Protein AF-A0A383CYS0-F1 (afdb_monomer_lite)

Organism: NCBI:txid408172

Radius of gyration: 15.17 Å; chains: 1; bounding box: 37×36×39 Å

pLDDT: mean 70.05, std 16.85, range [39.09, 94.88]

Foldseek 3Di:
DVVVVVVVPPPQPVLLQLLLVLVVVVVPVVVNVVSLVVVVVVQPDPVCVVSNVVSCCCSPVNFPWDDDPPDTDGFSDFQVVVCVGQPAFPDKDWDDDDPKIKMWTWGDDPNWIKIFIDIPRTTHDIDTDD

Structure (mmCIF, N/CA/C/O backbone):
data_AF-A0A383CYS0-F1
#
_entry.id   AF-A0A383CYS0-F1
#
loop_
_atom_site.group_PDB
_atom_site.id
_atom_site.type_symbol
_atom_site.label_atom_id
_atom_site.label_alt_id
_atom_site.label_comp_id
_atom_site.label_asym_id
_atom_site.label_entity_id
_atom_site.label_seq_id
_atom_site.pdbx_PDB_ins_code
_atom_site.Cartn_x
_atom_site.Cartn_y
_atom_site.Cartn_z
_atom_site.occupancy
_atom_site.B_iso_or_equiv
_atom_site.auth_seq_id
_atom_site.auth_comp_id
_atom_site.auth_asym_id
_atom_site.auth_atom_id
_atom_site.pdbx_PDB_model_num
ATOM 1 N N . ASN A 1 1 ? -2.432 19.344 -6.108 1.00 43.75 1 ASN A N 1
ATOM 2 C CA . ASN A 1 1 ? -3.182 19.616 -4.856 1.00 43.75 1 ASN A CA 1
ATOM 3 C C . ASN A 1 1 ? -4.518 18.866 -4.733 1.00 43.75 1 ASN A C 1
ATOM 5 O O . ASN A 1 1 ? -4.958 18.690 -3.608 1.00 43.75 1 ASN A O 1
ATOM 9 N N . HIS A 1 2 ? -5.139 18.366 -5.816 1.00 39.09 2 HIS A N 1
ATOM 10 C CA . HIS A 1 2 ? -6.424 17.635 -5.749 1.00 39.09 2 HIS A CA 1
ATOM 11 C C . HIS A 1 2 ? -6.341 16.208 -5.169 1.00 39.09 2 HIS A C 1
ATOM 13 O O . HIS A 1 2 ? -7.210 15.823 -4.393 1.00 39.09 2 HIS A O 1
ATOM 19 N N . VAL A 1 3 ? -5.269 15.463 -5.459 1.00 39.66 3 VAL A N 1
ATOM 20 C CA . VAL A 1 3 ? -5.052 14.091 -4.949 1.00 39.66 3 VAL A CA 1
ATOM 21 C C . VAL A 1 3 ? -5.027 14.052 -3.411 1.00 39.66 3 VAL A C 1
ATOM 23 O O . VAL A 1 3 ? -5.614 13.183 -2.784 1.00 39.66 3 VAL A O 1
ATOM 26 N N . TYR A 1 4 ? -4.446 15.070 -2.773 1.00 46.22 4 TYR A N 1
ATOM 27 C CA . TYR A 1 4 ? -4.341 15.156 -1.311 1.00 46.22 4 TYR A CA 1
ATOM 28 C C . TYR A 1 4 ? -5.662 15.454 -0.593 1.00 46.22 4 TYR A C 1
ATOM 30 O O . TYR A 1 4 ? -5.837 15.031 0.548 1.00 46.22 4 TYR A O 1
ATOM 38 N N . ILE A 1 5 ? -6.583 16.171 -1.243 1.00 42.69 5 ILE A N 1
ATOM 39 C CA . ILE A 1 5 ? -7.927 16.421 -0.702 1.00 42.69 5 ILE A CA 1
ATOM 40 C C . ILE A 1 5 ? -8.758 15.135 -0.782 1.00 42.69 5 ILE A C 1
ATOM 42 O O . ILE A 1 5 ? -9.474 14.815 0.160 1.00 42.69 5 ILE A O 1
ATOM 46 N N . SER A 1 6 ? -8.586 14.348 -1.849 1.00 41.47 6 SER A N 1
ATOM 47 C CA . SER A 1 6 ? -9.152 12.998 -1.949 1.00 41.47 6 SER A CA 1
ATOM 48 C C . SER A 1 6 ? -8.618 12.072 -0.847 1.00 41.47 6 SER A C 1
ATOM 50 O O . SER A 1 6 ? -9.417 11.411 -0.194 1.00 41.47 6 SER A O 1
ATOM 52 N N . LEU A 1 7 ? -7.311 12.101 -0.554 1.00 43.88 7 LEU A N 1
ATOM 53 C CA . LEU A 1 7 ? -6.684 11.290 0.504 1.00 43.88 7 LEU A CA 1
ATOM 54 C C . LEU A 1 7 ? -7.135 11.663 1.929 1.00 43.88 7 LEU A C 1
ATOM 56 O O . LEU A 1 7 ? -7.230 10.785 2.782 1.00 43.88 7 LEU A O 1
ATOM 60 N N . GLN A 1 8 ? -7.412 12.945 2.206 1.00 44.06 8 GLN A N 1
ATOM 61 C CA . GLN A 1 8 ? -7.955 13.385 3.503 1.00 44.06 8 GLN A CA 1
ATOM 62 C C . GLN A 1 8 ? 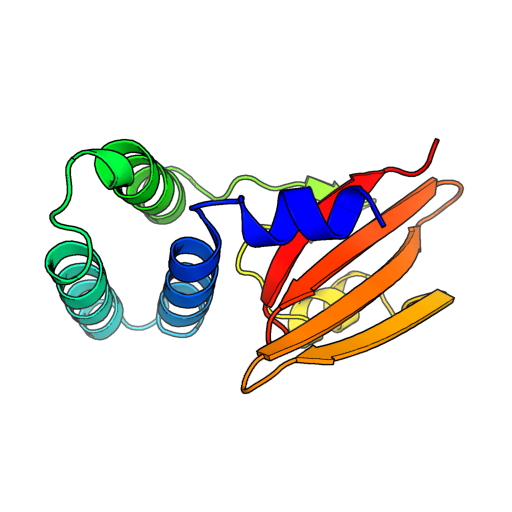-9.445 13.076 3.674 1.00 44.06 8 GLN A C 1
ATOM 64 O O . GLN A 1 8 ? -9.879 12.858 4.800 1.00 44.06 8 GLN A O 1
ATOM 69 N N . ASN A 1 9 ? -10.203 13.064 2.577 1.00 47.91 9 ASN A N 1
ATOM 70 C CA . ASN A 1 9 ? -11.628 12.728 2.565 1.00 47.91 9 ASN A CA 1
ATOM 71 C C . ASN A 1 9 ? -11.882 11.220 2.423 1.00 47.91 9 ASN A C 1
ATOM 73 O O . ASN A 1 9 ? -13.034 10.797 2.391 1.00 47.91 9 ASN A O 1
ATOM 77 N N . ASN A 1 10 ? -10.832 10.406 2.288 1.00 49.28 10 ASN A N 1
ATOM 78 C CA . ASN A 1 10 ? -10.980 8.967 2.176 1.00 49.28 10 ASN A CA 1
ATOM 79 C C . ASN A 1 10 ? -11.190 8.400 3.587 1.00 49.28 10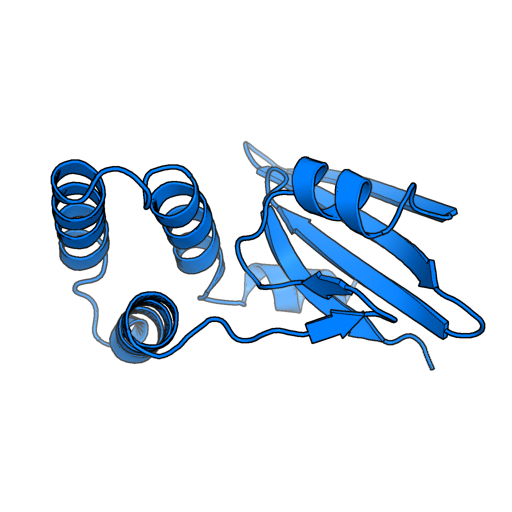 ASN A C 1
ATOM 81 O O . ASN A 1 10 ? -10.230 8.164 4.321 1.00 49.28 10 ASN A O 1
ATOM 85 N N . ASP A 1 11 ? -12.452 8.177 3.957 1.00 50.59 11 ASP A N 1
ATOM 86 C CA . ASP A 1 11 ? -12.920 7.655 5.256 1.00 50.59 11 ASP A CA 1
ATOM 87 C C . ASP A 1 11 ? -12.246 6.324 5.695 1.00 50.59 11 ASP A C 1
ATOM 89 O O . ASP A 1 11 ? -12.429 5.849 6.812 1.00 50.59 11 ASP A O 1
ATOM 93 N N . ASN A 1 12 ? -11.411 5.728 4.839 1.00 55.84 12 ASN A N 1
ATOM 94 C CA . ASN A 1 12 ? -10.808 4.403 4.964 1.00 55.84 12 ASN A CA 1
ATOM 95 C C . ASN A 1 12 ? -9.404 4.376 5.605 1.00 55.84 12 ASN A C 1
ATOM 97 O O . ASN A 1 12 ? -8.858 3.300 5.834 1.00 55.84 12 ASN A O 1
ATOM 101 N N . VAL A 1 13 ? -8.791 5.523 5.917 1.00 59.31 13 VAL A N 1
ATOM 102 C CA . VAL A 1 13 ? -7.396 5.573 6.407 1.00 59.31 13 VAL A CA 1
ATOM 103 C C . VAL A 1 13 ? -7.182 4.791 7.714 1.00 59.31 13 VAL A C 1
ATOM 105 O O . VAL A 1 13 ? -6.208 4.051 7.834 1.00 59.31 13 VAL A O 1
ATOM 108 N N . ILE A 1 14 ? -8.098 4.919 8.679 1.00 61.91 14 ILE A N 1
ATOM 109 C CA . ILE A 1 14 ? -8.024 4.200 9.966 1.00 61.91 14 ILE A CA 1
ATOM 110 C C . ILE A 1 14 ? -8.180 2.687 9.753 1.00 61.91 14 ILE A C 1
ATOM 112 O O . ILE A 1 14 ? -7.545 1.890 10.441 1.00 61.91 14 ILE A O 1
ATOM 116 N N . ALA A 1 15 ? -8.989 2.283 8.770 1.00 58.44 15 ALA A N 1
ATOM 117 C CA . ALA A 1 15 ? -9.180 0.881 8.424 1.00 58.44 15 ALA A CA 1
ATOM 118 C C . ALA A 1 15 ? -7.872 0.235 7.952 1.00 58.44 15 ALA A C 1
ATOM 120 O O . ALA A 1 15 ? -7.539 -0.859 8.396 1.00 58.44 15 ALA A O 1
ATOM 121 N N . TYR A 1 16 ? -7.102 0.923 7.103 1.00 61.78 16 TYR A N 1
ATOM 122 C CA . TYR A 1 16 ? -5.824 0.410 6.602 1.00 61.78 16 TYR A CA 1
ATOM 123 C C . TYR A 1 16 ? -4.747 0.324 7.685 1.00 61.78 16 TYR A C 1
ATOM 125 O O . TYR A 1 16 ? -3.974 -0.632 7.700 1.00 61.78 16 TYR A O 1
ATOM 133 N N . GLU A 1 17 ? -4.726 1.265 8.630 1.00 64.12 17 GLU A N 1
ATOM 134 C CA . GLU A 1 17 ? -3.833 1.192 9.794 1.00 64.12 17 GLU A CA 1
ATOM 135 C C . GLU A 1 17 ? -4.172 -0.019 10.680 1.00 64.12 17 GLU A C 1
ATOM 137 O O . GLU A 1 17 ? -3.278 -0.771 11.072 1.00 64.12 17 GLU A O 1
ATOM 142 N N . LEU A 1 18 ? -5.462 -0.271 10.927 1.00 64.81 18 LEU A N 1
ATOM 143 C CA . LEU A 1 18 ? -5.921 -1.456 11.659 1.00 64.81 18 LEU A CA 1
ATOM 144 C C . LEU A 1 18 ? -5.626 -2.759 10.899 1.00 64.81 18 LEU A C 1
ATOM 146 O O . LEU A 1 18 ? -5.221 -3.742 11.513 1.00 64.81 18 LEU A O 1
ATOM 150 N N . LEU A 1 19 ? -5.773 -2.769 9.572 1.00 62.19 19 LEU A N 1
ATOM 151 C CA . LEU A 1 19 ? -5.447 -3.919 8.723 1.00 62.19 19 LEU A CA 1
ATOM 152 C C . LEU A 1 19 ? -3.959 -4.256 8.743 1.00 62.19 19 LEU A C 1
ATOM 154 O O . LEU A 1 19 ? -3.615 -5.430 8.865 1.00 62.19 19 LEU A O 1
ATOM 158 N N . SER A 1 20 ? -3.085 -3.248 8.665 1.00 65.00 20 SER A N 1
ATOM 159 C CA . SER A 1 20 ? -1.644 -3.462 8.814 1.00 65.00 20 SER A CA 1
ATOM 160 C C . SER A 1 20 ? -1.345 -4.147 10.137 1.00 65.00 20 SER A C 1
ATOM 162 O O . SER A 1 20 ? -0.655 -5.165 10.149 1.00 65.00 20 SER A O 1
ATOM 164 N N . LEU A 1 21 ? -1.906 -3.618 11.228 1.00 65.25 21 LEU A N 1
ATOM 165 C CA . LEU A 1 21 ? -1.707 -4.143 12.571 1.00 65.25 21 LEU A CA 1
ATOM 166 C C . LEU A 1 21 ? -2.174 -5.603 12.663 1.00 65.25 21 LEU A C 1
ATOM 168 O O . LEU A 1 21 ? -1.421 -6.469 13.086 1.00 65.25 21 LEU A O 1
ATOM 172 N N . VAL A 1 22 ? -3.384 -5.916 12.192 1.00 61.38 22 VAL A N 1
ATOM 173 C CA . VAL A 1 22 ? -3.887 -7.300 12.199 1.00 61.38 22 VAL A CA 1
ATOM 174 C C . VAL A 1 22 ? -3.030 -8.222 11.324 1.00 61.38 22 VAL A C 1
ATOM 176 O O . VAL A 1 22 ? -2.788 -9.356 11.722 1.00 61.38 22 VAL A O 1
ATOM 179 N N . SER A 1 23 ? -2.534 -7.755 10.173 1.00 60.44 23 SER A N 1
ATOM 180 C CA . SER A 1 23 ? -1.668 -8.550 9.287 1.00 60.44 23 SER A CA 1
ATOM 181 C C . SER A 1 23 ? -0.264 -8.801 9.845 1.00 60.44 23 SER A C 1
ATOM 183 O O . SER A 1 23 ? 0.400 -9.747 9.434 1.00 60.44 23 SER A O 1
ATOM 185 N N . GLU A 1 24 ? 0.209 -7.950 10.754 1.00 61.16 24 GLU A N 1
ATOM 186 C CA . GLU A 1 24 ? 1.487 -8.124 11.447 1.00 61.16 24 GLU A CA 1
ATOM 187 C C . GLU A 1 24 ? 1.388 -9.200 12.537 1.00 61.16 24 GLU A C 1
ATOM 189 O O . GLU A 1 24 ? 2.351 -9.917 12.782 1.00 61.16 24 GLU A O 1
ATOM 194 N N . PHE A 1 25 ? 0.197 -9.372 13.119 1.00 58.12 25 PHE A N 1
ATOM 195 C CA . PHE A 1 25 ? -0.083 -10.332 14.190 1.00 58.12 25 PHE A CA 1
ATOM 196 C C . PHE A 1 25 ? -1.010 -11.488 13.755 1.00 58.12 25 PHE A C 1
ATOM 198 O O . PHE A 1 25 ? -1.618 -12.155 14.597 1.00 58.12 25 PHE A O 1
ATOM 205 N N . SER A 1 26 ? -1.177 -11.724 12.448 1.00 53.12 26 SER A N 1
ATOM 206 C CA . SER A 1 26 ? -2.115 -12.734 11.925 1.00 53.12 26 SER A CA 1
ATOM 207 C C . SER A 1 26 ? -1.648 -14.177 12.116 1.00 53.12 26 SER A C 1
ATOM 209 O O . SER A 1 26 ? -2.468 -15.090 12.055 1.00 53.12 26 SER A O 1
ATOM 211 N N . ASP A 1 27 ? -0.356 -14.384 12.372 1.00 53.06 27 ASP A N 1
ATOM 212 C CA . ASP A 1 27 ? 0.216 -15.716 12.595 1.00 53.06 27 ASP A CA 1
ATOM 213 C C . ASP A 1 27 ? -0.080 -16.252 14.014 1.00 53.06 27 ASP A C 1
ATOM 215 O O . ASP A 1 27 ? 0.102 -17.438 14.289 1.00 53.06 27 ASP A O 1
ATOM 219 N N . GLU A 1 28 ? -0.633 -15.417 14.906 1.00 52.94 28 GLU A N 1
ATOM 220 C CA . GLU A 1 28 ? -1.065 -15.797 16.254 1.00 52.94 28 GLU A CA 1
ATOM 221 C C . GLU A 1 28 ? -2.593 -15.712 16.409 1.00 52.94 28 GLU A C 1
ATOM 223 O O . GLU A 1 28 ? -3.160 -14.661 16.715 1.00 52.94 28 GLU A O 1
ATOM 228 N N . SER A 1 29 ? -3.279 -16.853 16.257 1.00 56.00 29 SER A N 1
ATOM 229 C CA . SER A 1 29 ? -4.753 -16.933 16.161 1.00 56.00 29 SER A CA 1
ATOM 230 C C . SER A 1 29 ? -5.550 -16.266 17.300 1.00 56.00 29 SER A C 1
ATOM 232 O O . SER A 1 29 ? -6.701 -15.866 17.103 1.00 56.00 29 SER A O 1
ATOM 234 N N . ASN A 1 30 ? -4.956 -16.122 18.489 1.00 52.66 30 ASN A N 1
ATOM 235 C CA . ASN A 1 30 ? -5.588 -15.474 19.640 1.00 52.66 30 ASN A CA 1
ATOM 236 C C . ASN A 1 30 ? -5.414 -13.946 19.626 1.00 52.66 30 ASN A C 1
ATOM 238 O O . ASN A 1 30 ? -6.340 -13.224 20.002 1.00 52.66 30 ASN A O 1
ATOM 242 N N . ILE A 1 31 ? -4.274 -13.445 19.141 1.00 53.59 31 ILE A N 1
ATOM 243 C CA . ILE A 1 31 ? -4.001 -12.007 19.028 1.00 53.59 31 ILE A CA 1
ATOM 244 C C . ILE A 1 31 ? -4.846 -11.408 17.903 1.00 53.59 31 ILE A C 1
ATOM 246 O O . ILE A 1 31 ? -5.466 -10.360 18.089 1.00 53.59 31 ILE A O 1
ATOM 250 N N . SER A 1 32 ? -4.983 -12.112 16.777 1.00 54.19 32 SER A N 1
ATOM 251 C CA . SER A 1 32 ? -5.787 -11.638 15.644 1.00 54.19 32 SER A CA 1
ATOM 252 C C . SER A 1 32 ? -7.265 -11.441 16.023 1.00 54.19 32 SER A C 1
ATOM 254 O O . SER A 1 32 ? -7.879 -10.457 15.614 1.00 54.19 32 SER A O 1
ATOM 256 N N . LYS A 1 33 ? -7.834 -12.313 16.872 1.00 58.34 33 LYS A N 1
ATOM 257 C CA . LYS A 1 33 ? -9.214 -12.179 17.386 1.00 58.34 33 LYS A CA 1
ATOM 258 C C . LYS A 1 33 ? -9.387 -10.999 18.346 1.00 58.34 33 LYS A C 1
ATOM 260 O O . LYS A 1 33 ? -10.402 -10.306 18.283 1.00 58.34 33 LYS A O 1
ATOM 265 N N . ALA A 1 34 ? -8.415 -10.762 19.226 1.00 56.47 34 ALA A N 1
ATOM 266 C CA . ALA A 1 34 ? -8.451 -9.634 20.156 1.00 56.47 34 ALA A CA 1
ATOM 267 C C . ALA A 1 34 ? -8.337 -8.295 19.411 1.00 56.47 34 ALA A C 1
ATOM 269 O O . ALA A 1 34 ? -9.123 -7.379 19.653 1.00 56.47 34 ALA A O 1
ATOM 270 N N . LEU A 1 35 ? -7.420 -8.208 18.446 1.00 56.47 35 LEU A N 1
ATOM 271 C CA . LEU A 1 35 ? -7.257 -7.033 17.591 1.00 56.47 35 LEU A CA 1
ATOM 272 C C . LEU A 1 35 ? -8.486 -6.791 16.710 1.00 56.47 35 LEU A C 1
ATOM 274 O O . LEU A 1 35 ? -8.920 -5.647 16.578 1.00 56.47 35 LEU A O 1
ATOM 278 N N . TYR A 1 36 ? -9.104 -7.856 16.192 1.00 61.56 36 TYR A N 1
ATOM 279 C CA . TYR A 1 36 ? -10.383 -7.770 15.492 1.00 61.56 36 TYR A CA 1
ATOM 280 C C . TYR A 1 36 ? -11.489 -7.196 16.385 1.00 61.56 36 TYR A C 1
ATOM 282 O O . TYR A 1 36 ? -12.180 -6.273 15.975 1.00 61.56 36 TYR A O 1
ATOM 290 N N . SER A 1 37 ? -11.624 -7.674 17.626 1.00 60.12 37 SER A N 1
ATOM 291 C CA . SER A 1 37 ? -12.611 -7.150 18.583 1.00 60.12 37 SER A CA 1
ATOM 292 C C . SER A 1 37 ? -12.375 -5.673 18.931 1.00 60.12 37 SER A C 1
ATOM 294 O O . SER A 1 37 ? -13.325 -4.909 19.105 1.00 60.12 37 SER A O 1
ATOM 296 N N . ILE A 1 38 ? -11.115 -5.234 19.004 1.00 60.19 38 ILE A N 1
ATOM 297 C CA . ILE A 1 38 ? -10.763 -3.825 19.242 1.00 60.19 38 ILE A CA 1
ATOM 298 C C . ILE A 1 38 ? -11.124 -2.963 18.031 1.00 60.19 38 ILE A C 1
ATOM 300 O O . ILE A 1 38 ? -11.705 -1.890 18.206 1.00 60.19 38 ILE A O 1
ATOM 304 N N . ALA A 1 39 ? -10.805 -3.428 16.819 1.00 58.59 39 ALA A N 1
ATOM 305 C CA . ALA A 1 39 ? -11.210 -2.767 15.586 1.00 58.59 39 ALA A CA 1
ATOM 306 C C . ALA A 1 39 ? -12.740 -2.670 15.518 1.00 58.59 39 ALA A C 1
ATOM 308 O O . ALA A 1 39 ? -13.277 -1.576 15.402 1.00 58.59 39 ALA A O 1
ATOM 309 N N . ASP A 1 40 ? -13.448 -3.780 15.711 1.00 61.12 40 ASP A N 1
ATOM 310 C CA . ASP A 1 40 ? -14.908 -3.841 15.664 1.00 61.12 40 ASP A CA 1
ATOM 311 C C . ASP A 1 40 ? -15.573 -2.906 16.691 1.00 61.12 40 ASP A C 1
ATOM 313 O O . ASP A 1 40 ? -16.484 -2.145 16.360 1.00 61.12 40 ASP A O 1
ATOM 317 N N . ASN A 1 41 ? -15.051 -2.855 17.923 1.00 62.41 41 ASN A N 1
ATOM 318 C CA . ASN A 1 41 ? -15.565 -1.958 18.960 1.00 62.41 41 ASN A CA 1
ATOM 319 C C . ASN A 1 41 ? -15.311 -0.472 18.684 1.00 62.41 41 ASN A C 1
ATOM 321 O O . ASN A 1 41 ? -16.133 0.356 19.077 1.00 62.41 41 ASN A O 1
ATOM 325 N N . ARG A 1 42 ? -14.201 -0.119 18.025 1.00 54.22 42 ARG A N 1
ATOM 326 C CA . ARG A 1 42 ? -13.897 1.271 17.641 1.00 54.22 42 ARG A CA 1
ATOM 327 C C . ARG A 1 42 ? -14.691 1.745 16.417 1.00 54.22 42 ARG A C 1
ATOM 329 O O . ARG A 1 42 ? -14.700 2.940 16.145 1.00 54.22 42 ARG A O 1
ATOM 336 N N . LEU A 1 43 ? -15.358 0.837 15.703 1.00 59.16 43 LEU A N 1
ATOM 337 C CA . LEU A 1 43 ? -15.981 1.067 14.395 1.00 59.16 43 LEU A CA 1
ATOM 338 C C . LEU A 1 43 ? -17.520 0.918 14.438 1.00 59.16 43 LEU A C 1
ATOM 340 O O . LEU A 1 43 ? -18.123 0.386 13.510 1.00 59.16 43 LEU A O 1
ATOM 344 N N . LYS A 1 44 ? -18.179 1.349 15.524 1.00 60.19 44 LYS A N 1
ATOM 345 C CA . LYS A 1 44 ? -19.631 1.161 15.759 1.00 60.19 44 LYS A CA 1
ATOM 346 C C . LYS A 1 44 ? -20.572 2.156 15.048 1.00 60.19 44 LYS A C 1
ATOM 348 O O . LYS A 1 44 ? -21.781 2.015 15.194 1.00 60.19 44 LYS A O 1
ATOM 353 N N . ASP A 1 45 ? -20.055 3.110 14.273 1.00 53.66 45 ASP A N 1
ATOM 354 C CA . ASP A 1 45 ? -20.864 4.106 13.547 1.00 53.66 45 ASP A CA 1
ATOM 355 C C . ASP A 1 45 ? -21.365 3.619 12.173 1.00 53.66 45 ASP A C 1
ATOM 357 O O . ASP A 1 45 ? -20.676 2.897 11.453 1.00 53.66 45 ASP A O 1
ATOM 361 N N . GLU A 1 46 ? -22.550 4.081 11.767 1.00 47.31 46 GLU A N 1
ATOM 362 C CA . GLU A 1 46 ? -23.296 3.611 10.582 1.00 47.31 46 GLU A CA 1
ATOM 363 C C . GLU A 1 46 ? -22.587 3.908 9.239 1.00 47.31 46 GLU A C 1
ATOM 365 O O . GLU A 1 46 ? -22.687 3.133 8.290 1.00 47.31 46 GLU A O 1
ATOM 370 N N . LYS A 1 47 ? -21.761 4.966 9.162 1.00 49.78 47 LYS A N 1
ATOM 371 C CA . LYS A 1 47 ? -20.900 5.259 7.991 1.00 49.78 47 LYS A CA 1
ATOM 372 C C . LYS A 1 47 ? -19.755 4.254 7.792 1.00 49.78 47 LYS A C 1
ATOM 374 O O . LYS A 1 47 ? -19.147 4.218 6.725 1.00 49.78 47 LYS A O 1
ATOM 379 N N . ILE A 1 48 ? -19.451 3.451 8.810 1.00 53.62 48 ILE A N 1
ATOM 380 C CA . ILE A 1 48 ? -18.264 2.590 8.892 1.00 53.62 48 ILE A CA 1
ATOM 381 C C . ILE A 1 48 ? -18.630 1.106 8.659 1.00 53.62 48 ILE A C 1
ATOM 383 O O . ILE A 1 48 ? -17.759 0.243 8.597 1.00 53.62 48 ILE A O 1
ATOM 387 N N . GLU A 1 49 ? -19.903 0.792 8.400 1.00 51.88 49 GLU A N 1
ATOM 388 C CA . GLU A 1 49 ? -20.376 -0.545 7.992 1.00 51.88 49 GLU A CA 1
ATOM 389 C C . GLU A 1 49 ? -19.602 -1.076 6.766 1.00 51.88 49 GLU A C 1
ATOM 391 O O . GLU A 1 49 ? -19.052 -2.178 6.789 1.00 51.88 49 GLU A O 1
ATOM 396 N N . ASN A 1 50 ? -19.385 -0.220 5.760 1.00 53.06 50 ASN A N 1
ATOM 397 C CA . ASN A 1 50 ? -18.551 -0.532 4.592 1.00 53.06 50 ASN A CA 1
ATOM 398 C C . ASN A 1 50 ? -17.083 -0.833 4.950 1.00 53.06 50 ASN A C 1
ATOM 400 O O . ASN A 1 50 ? -16.437 -1.657 4.303 1.00 53.06 50 ASN A O 1
ATOM 404 N N . ILE A 1 51 ? -16.547 -0.186 5.987 1.00 52.44 51 ILE A N 1
ATOM 405 C CA . ILE A 1 51 ? -15.180 -0.404 6.478 1.00 52.44 51 ILE A CA 1
ATOM 406 C C . ILE A 1 51 ? -15.087 -1.744 7.210 1.00 52.44 51 ILE A C 1
ATOM 408 O O . ILE A 1 51 ? -14.157 -2.510 6.958 1.00 52.44 51 ILE A O 1
ATOM 412 N N . ARG A 1 52 ? -16.064 -2.064 8.067 1.00 54.75 52 ARG A N 1
ATOM 413 C CA . ARG A 1 52 ? -16.160 -3.372 8.731 1.00 54.75 52 ARG A CA 1
ATOM 414 C C . ARG A 1 52 ? -16.275 -4.489 7.696 1.00 54.75 52 ARG A C 1
ATOM 416 O O . ARG A 1 52 ? -15.534 -5.462 7.779 1.00 54.75 52 ARG A O 1
ATOM 423 N N . SER A 1 53 ? -17.131 -4.309 6.693 1.00 57.25 53 SER A N 1
ATOM 424 C CA . SER A 1 53 ? -17.329 -5.264 5.601 1.00 57.25 53 SER A CA 1
ATOM 425 C C . SER A 1 53 ? -16.056 -5.457 4.761 1.00 57.25 53 SER A C 1
ATOM 427 O O . SER A 1 53 ? -15.688 -6.584 4.433 1.00 57.25 53 SER A O 1
ATOM 429 N N . ARG A 1 54 ? -15.285 -4.387 4.504 1.00 52.88 54 ARG A N 1
ATOM 430 C CA . ARG A 1 54 ? -13.953 -4.475 3.873 1.00 52.88 54 ARG A CA 1
ATOM 431 C C . ARG A 1 54 ? -12.932 -5.215 4.732 1.00 52.88 54 ARG A C 1
ATOM 433 O O . ARG A 1 54 ? -12.231 -6.081 4.217 1.00 52.88 54 ARG A O 1
ATOM 440 N N . ILE A 1 55 ? -12.862 -4.924 6.031 1.00 57.66 55 ILE A N 1
ATOM 441 C CA . ILE A 1 55 ? -11.976 -5.637 6.962 1.00 57.66 55 ILE A CA 1
ATOM 442 C C . ILE A 1 55 ? -12.348 -7.124 7.012 1.00 57.66 55 ILE A C 1
ATOM 444 O O . ILE A 1 55 ? -11.472 -7.977 6.907 1.00 57.66 55 ILE A O 1
ATOM 448 N N . GLN A 1 56 ? -13.640 -7.445 7.100 1.00 57.59 56 GLN A N 1
ATOM 449 C CA . GLN A 1 56 ? -14.137 -8.819 7.061 1.00 57.59 56 GLN A CA 1
ATOM 450 C C . GLN A 1 56 ? -13.791 -9.512 5.742 1.00 57.59 56 GLN A C 1
ATOM 452 O O . GLN A 1 56 ? -13.265 -10.620 5.767 1.00 57.59 56 GLN A O 1
ATOM 457 N N . ASN A 1 57 ? -13.991 -8.859 4.598 1.00 52.62 57 ASN A N 1
ATOM 458 C CA . ASN A 1 57 ? -13.587 -9.410 3.305 1.00 52.62 57 ASN A CA 1
ATOM 459 C C . ASN A 1 57 ? -12.077 -9.662 3.226 1.00 52.62 57 ASN A C 1
ATOM 461 O O . ASN A 1 57 ? -11.653 -10.687 2.706 1.00 52.62 57 ASN A O 1
ATOM 465 N N . ILE A 1 58 ? -11.245 -8.790 3.786 1.00 51.38 58 ILE A N 1
ATOM 466 C CA . ILE A 1 58 ? -9.792 -8.985 3.754 1.00 51.38 58 ILE A CA 1
ATOM 467 C C . ILE A 1 58 ? -9.359 -10.131 4.683 1.00 51.38 58 ILE A C 1
ATOM 469 O O . ILE A 1 58 ? -8.490 -10.918 4.304 1.00 51.38 58 ILE A O 1
ATOM 473 N N . LEU A 1 59 ? -9.975 -10.251 5.865 1.00 53.62 59 LEU A N 1
ATOM 474 C CA . LEU A 1 59 ? -9.667 -11.296 6.848 1.00 53.62 59 LEU A CA 1
ATOM 475 C C . LEU A 1 59 ? -10.192 -12.677 6.451 1.00 53.62 59 LEU A C 1
ATOM 477 O O . LEU A 1 59 ? -9.524 -13.673 6.717 1.00 53.62 59 LEU A O 1
ATOM 481 N N . TYR A 1 60 ? -11.365 -12.742 5.819 1.00 52.34 60 TYR A N 1
ATOM 482 C CA . TYR A 1 60 ? -12.042 -14.002 5.505 1.00 52.34 60 TYR A CA 1
ATOM 483 C C . TYR A 1 60 ? -11.975 -14.391 4.017 1.00 52.34 60 TYR A C 1
ATOM 485 O O . TYR A 1 60 ? -11.958 -15.584 3.726 1.00 52.34 60 TYR A O 1
ATOM 493 N N . ASN A 1 61 ? -11.869 -13.437 3.080 1.00 47.88 61 ASN A N 1
ATOM 494 C CA . ASN A 1 61 ? -11.975 -13.683 1.628 1.00 47.88 61 ASN A CA 1
ATOM 495 C C . ASN A 1 61 ? -10.710 -13.372 0.796 1.00 47.88 61 ASN A C 1
ATOM 497 O O . ASN A 1 61 ? -10.769 -13.467 -0.424 1.00 47.88 61 ASN A O 1
ATOM 501 N N . ARG A 1 62 ? -9.547 -13.133 1.426 1.00 50.69 62 ARG A N 1
ATOM 502 C CA . ARG A 1 62 ? -8.262 -12.739 0.795 1.00 50.69 62 ARG A CA 1
ATOM 503 C C . ARG A 1 62 ? -8.300 -11.328 0.171 1.00 50.69 62 ARG A C 1
ATOM 505 O O . ARG A 1 62 ? -9.005 -11.073 -0.792 1.00 50.69 62 ARG A O 1
ATOM 512 N N . LYS A 1 63 ? -7.487 -10.445 0.769 1.00 53.16 63 LYS A N 1
ATOM 513 C CA . LYS A 1 63 ? -6.917 -9.162 0.295 1.00 53.16 63 LYS A CA 1
ATOM 514 C C . LYS A 1 63 ? -7.310 -8.714 -1.130 1.00 53.16 63 LYS A C 1
ATOM 516 O O . LYS A 1 63 ? -7.052 -9.428 -2.093 1.00 53.16 63 LYS A O 1
ATOM 521 N N . GLU A 1 64 ? -7.811 -7.478 -1.268 1.00 56.12 64 GLU A N 1
ATOM 522 C CA . GLU A 1 64 ? -7.756 -6.737 -2.543 1.00 56.12 64 GLU A CA 1
ATOM 523 C C . GLU A 1 64 ? -6.277 -6.605 -2.948 1.00 56.12 64 GLU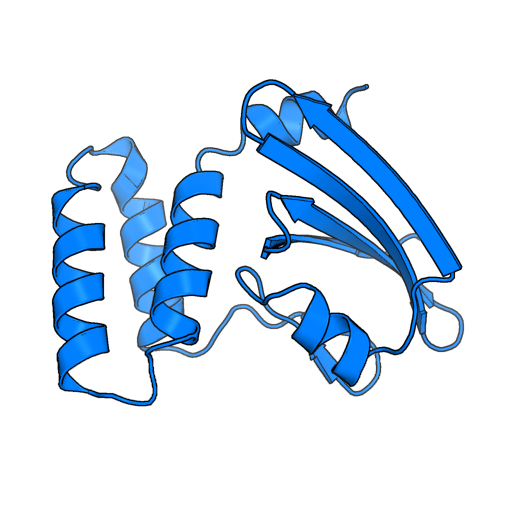 A C 1
ATOM 525 O O . GLU A 1 64 ? -5.545 -5.750 -2.444 1.00 56.12 64 GLU A O 1
ATOM 530 N N . ASN A 1 65 ? -5.826 -7.536 -3.787 1.00 63.25 65 ASN A N 1
ATOM 531 C CA . ASN A 1 65 ? -4.466 -7.609 -4.290 1.00 63.25 65 ASN A CA 1
ATOM 532 C C . ASN A 1 65 ? -4.379 -6.825 -5.599 1.00 63.25 65 ASN A C 1
ATOM 534 O O . ASN A 1 65 ? -5.147 -7.055 -6.533 1.00 63.25 65 ASN A O 1
ATOM 538 N N . PHE A 1 66 ? -3.402 -5.937 -5.678 1.00 68.31 66 PHE A N 1
ATOM 539 C CA . PHE A 1 66 ? -2.913 -5.363 -6.916 1.00 68.31 66 PHE A CA 1
ATOM 540 C C . PHE A 1 66 ? -1.741 -6.214 -7.380 1.00 68.31 66 PHE A C 1
ATOM 542 O O . PHE A 1 66 ? -0.705 -6.270 -6.713 1.00 68.31 66 PHE A O 1
ATOM 549 N N . SER A 1 67 ? -1.892 -6.863 -8.528 1.00 72.06 67 SER A N 1
ATOM 550 C CA . SER A 1 67 ? -0.759 -7.507 -9.181 1.00 72.06 67 SER A CA 1
ATOM 551 C C . SER A 1 67 ? 0.115 -6.422 -9.802 1.00 72.06 67 SER A C 1
ATOM 553 O O . SER A 1 67 ? -0.278 -5.753 -10.759 1.00 72.06 67 SER A O 1
ATOM 555 N N . ILE A 1 68 ? 1.292 -6.221 -9.214 1.00 69.94 68 ILE A N 1
ATOM 556 C CA . ILE A 1 68 ? 2.301 -5.274 -9.677 1.00 69.94 68 ILE A CA 1
ATOM 557 C C . ILE A 1 68 ? 3.470 -6.104 -10.215 1.00 69.94 68 ILE A C 1
ATOM 559 O O . ILE A 1 68 ? 4.320 -6.597 -9.471 1.00 69.94 68 ILE A O 1
ATOM 563 N N . GLY A 1 69 ? 3.483 -6.309 -11.533 1.00 72.44 69 GLY A N 1
ATOM 564 C CA . GLY A 1 69 ? 4.404 -7.244 -12.180 1.00 72.44 69 GLY A CA 1
ATOM 565 C C . GLY A 1 69 ? 4.154 -8.691 -11.743 1.00 72.44 69 GLY A C 1
ATOM 566 O O . GLY A 1 69 ? 3.083 -9.232 -11.997 1.00 72.44 69 GLY A O 1
ATOM 567 N N . LEU A 1 70 ? 5.156 -9.314 -11.111 1.00 70.19 70 LEU A N 1
ATOM 568 C CA . LEU A 1 70 ? 5.094 -10.694 -10.595 1.00 70.19 70 LEU A CA 1
ATOM 569 C C . LEU A 1 70 ? 4.737 -10.777 -9.100 1.00 70.19 70 LEU A C 1
ATOM 571 O O . LEU A 1 70 ? 4.604 -11.879 -8.571 1.00 70.19 70 LEU A O 1
ATOM 575 N N . SER A 1 71 ? 4.611 -9.635 -8.424 1.00 77.00 71 SER A N 1
ATOM 576 C CA . SER A 1 71 ? 4.376 -9.556 -6.983 1.00 77.00 71 SER A CA 1
ATOM 577 C C . SER A 1 71 ? 2.969 -9.035 -6.706 1.00 77.00 71 SER A C 1
ATOM 579 O O . SER A 1 71 ? 2.531 -8.050 -7.303 1.00 77.00 71 SER A O 1
ATOM 581 N N . ASP A 1 72 ? 2.274 -9.667 -5.763 1.00 80.25 72 ASP A N 1
ATOM 582 C CA . ASP A 1 72 ? 0.990 -9.171 -5.274 1.00 80.25 72 ASP A CA 1
ATOM 583 C C . ASP A 1 72 ? 1.209 -8.200 -4.115 1.00 80.25 72 ASP A C 1
ATOM 585 O O . ASP A 1 72 ? 1.887 -8.504 -3.128 1.00 80.25 72 ASP A O 1
ATOM 589 N N . VAL A 1 73 ? 0.599 -7.025 -4.234 1.00 82.62 73 VAL A N 1
ATOM 590 C CA . VAL A 1 73 ? 0.668 -5.949 -3.247 1.00 82.62 73 VAL A CA 1
ATOM 591 C C . VAL A 1 73 ? -0.741 -5.621 -2.786 1.00 82.62 73 VAL A C 1
ATOM 593 O O . VAL A 1 73 ? -1.653 -5.577 -3.600 1.00 82.62 73 VAL A O 1
ATOM 596 N N . TYR A 1 74 ? -0.960 -5.391 -1.497 1.00 80.00 74 TYR A N 1
ATOM 597 C CA . TYR A 1 74 ? -2.311 -5.191 -0.961 1.00 80.00 74 TYR A CA 1
ATOM 598 C C . TYR A 1 74 ? -2.398 -3.979 -0.036 1.00 80.00 74 TYR A C 1
ATOM 600 O O . TYR A 1 74 ? -1.434 -3.617 0.639 1.00 80.00 74 TYR A O 1
ATOM 608 N N . LEU A 1 75 ? -3.574 -3.351 0.034 1.00 79.62 75 LEU A N 1
ATOM 609 C CA . LEU A 1 75 ? -3.792 -2.222 0.945 1.00 79.62 75 LEU A CA 1
ATOM 610 C C . LEU A 1 75 ? -3.608 -2.654 2.402 1.00 79.62 75 LEU A C 1
ATOM 612 O O . LEU A 1 75 ? -4.034 -3.733 2.811 1.00 79.62 75 LEU A O 1
ATOM 616 N N . GLY A 1 76 ? -2.971 -1.802 3.199 1.00 74.06 76 GLY A N 1
ATOM 617 C CA . GLY A 1 76 ? -2.532 -2.137 4.551 1.00 74.06 76 GLY A CA 1
ATOM 618 C C . GLY A 1 76 ? -1.153 -2.802 4.608 1.00 74.06 76 GLY A C 1
ATOM 619 O O . GLY A 1 76 ? -0.624 -2.990 5.699 1.00 74.06 76 GLY A O 1
ATOM 620 N N . GLN A 1 77 ? -0.532 -3.154 3.476 1.00 81.81 77 GLN A N 1
ATOM 621 C CA . GLN A 1 77 ? 0.815 -3.720 3.484 1.00 81.81 77 GLN A CA 1
ATOM 622 C C . GLN A 1 77 ? 1.862 -2.670 3.881 1.00 81.81 77 GLN A C 1
ATOM 624 O O . GLN A 1 77 ? 1.811 -1.507 3.475 1.00 81.81 77 GLN A O 1
ATOM 629 N N . ASN A 1 78 ? 2.837 -3.099 4.683 1.00 88.94 78 ASN A N 1
ATOM 630 C CA . ASN A 1 78 ? 3.935 -2.251 5.129 1.00 88.94 78 ASN A CA 1
ATOM 631 C C . ASN A 1 78 ? 4.924 -1.967 3.985 1.00 88.94 78 ASN A C 1
ATOM 633 O O . ASN A 1 78 ? 5.311 -2.874 3.248 1.00 88.94 78 ASN A O 1
ATOM 637 N N . TYR A 1 79 ? 5.392 -0.723 3.903 1.00 89.31 79 TYR A N 1
ATOM 638 C CA . TYR A 1 79 ? 6.380 -0.236 2.942 1.00 89.31 79 TYR A CA 1
ATOM 639 C C . TYR A 1 79 ? 7.617 -1.132 2.824 1.00 89.31 79 TYR A C 1
ATOM 641 O O . TYR A 1 79 ? 8.054 -1.406 1.713 1.00 89.31 79 TYR A O 1
ATOM 649 N N . ILE A 1 80 ? 8.174 -1.609 3.943 1.00 89.50 80 ILE A N 1
ATOM 650 C CA . ILE A 1 80 ? 9.390 -2.437 3.936 1.00 89.50 80 ILE A CA 1
ATOM 651 C C . ILE A 1 80 ? 9.133 -3.733 3.165 1.00 89.50 80 ILE A C 1
ATOM 653 O O . ILE A 1 80 ? 9.877 -4.039 2.240 1.00 89.50 80 ILE A O 1
ATOM 657 N N . LYS A 1 81 ? 8.018 -4.418 3.453 1.00 88.12 81 LYS A N 1
ATOM 658 C CA . LYS A 1 81 ? 7.620 -5.647 2.746 1.00 88.12 81 LYS A CA 1
ATOM 659 C C . LYS A 1 81 ? 7.399 -5.406 1.251 1.00 88.12 81 LYS A C 1
ATOM 661 O O . LYS A 1 81 ? 7.686 -6.275 0.433 1.00 88.12 81 LYS A O 1
ATOM 666 N N . ILE A 1 82 ? 6.882 -4.234 0.883 1.00 90.75 82 ILE A N 1
ATOM 667 C CA . ILE A 1 82 ? 6.701 -3.860 -0.525 1.00 90.75 82 ILE A CA 1
ATOM 668 C C . ILE A 1 82 ? 8.050 -3.649 -1.202 1.00 90.75 82 ILE A C 1
ATOM 670 O O . ILE A 1 82 ? 8.264 -4.179 -2.283 1.00 90.75 82 ILE A O 1
ATOM 674 N N . VAL A 1 83 ? 8.974 -2.932 -0.565 1.00 90.94 83 VAL A N 1
ATOM 675 C CA . VAL A 1 83 ? 10.327 -2.721 -1.097 1.00 90.94 83 VAL A CA 1
ATOM 676 C C . VAL A 1 83 ? 11.095 -4.037 -1.228 1.00 90.94 83 VAL A C 1
ATOM 678 O O . VAL A 1 83 ? 11.797 -4.238 -2.214 1.00 90.94 83 VAL A O 1
ATOM 681 N N . GLU A 1 84 ? 10.935 -4.960 -0.282 1.00 89.69 84 GLU A N 1
ATOM 682 C CA . GLU A 1 84 ? 11.490 -6.316 -0.383 1.00 89.69 84 GLU A CA 1
ATOM 683 C C . GLU A 1 84 ? 10.924 -7.085 -1.589 1.00 89.69 84 GLU A C 1
ATOM 685 O O . GLU A 1 84 ? 11.644 -7.860 -2.212 1.00 89.69 84 GLU A O 1
ATOM 690 N N . SER A 1 85 ? 9.656 -6.844 -1.943 1.00 88.25 85 SER A N 1
ATOM 691 C CA . SER A 1 85 ? 8.949 -7.562 -3.015 1.00 88.25 85 SER A CA 1
ATOM 692 C C . SER A 1 85 ? 9.087 -6.921 -4.402 1.00 88.25 85 SER A C 1
ATOM 694 O O . SER A 1 85 ? 9.017 -7.624 -5.409 1.00 88.25 85 SER A O 1
ATOM 696 N N . LEU A 1 86 ? 9.222 -5.594 -4.474 1.00 90.06 86 LEU A N 1
ATOM 697 C CA . LEU A 1 86 ? 9.242 -4.807 -5.716 1.00 90.06 86 LEU A CA 1
ATOM 698 C C . LEU A 1 86 ? 10.616 -4.200 -6.036 1.00 90.06 86 LEU A C 1
ATOM 700 O O . LEU A 1 86 ? 10.814 -3.680 -7.132 1.00 90.06 86 LEU A O 1
ATOM 704 N N . GLY A 1 87 ? 11.563 -4.230 -5.096 1.00 90.19 87 GLY A N 1
ATOM 705 C CA . GLY A 1 87 ? 12.814 -3.482 -5.191 1.00 90.19 87 GLY A CA 1
ATOM 706 C C . GLY A 1 87 ? 12.666 -2.040 -4.701 1.00 90.19 87 GLY A C 1
ATOM 707 O O . GLY A 1 87 ? 11.747 -1.699 -3.963 1.00 90.19 87 GLY A O 1
ATOM 708 N N . HIS A 1 88 ? 13.620 -1.173 -5.041 1.00 92.69 88 HIS A N 1
ATOM 709 C CA . HIS A 1 88 ? 13.615 0.218 -4.575 1.00 92.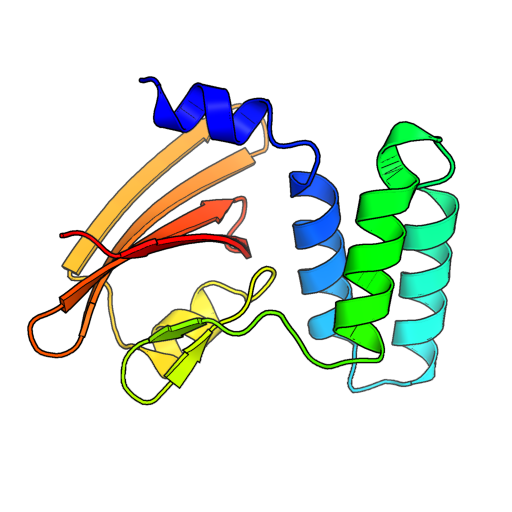69 88 HIS A CA 1
ATOM 710 C C . HIS A 1 88 ? 12.830 1.128 -5.534 1.00 92.69 88 HIS A C 1
ATOM 712 O O . HIS A 1 88 ? 12.921 0.946 -6.749 1.00 92.69 88 HIS A O 1
ATOM 718 N N . PRO A 1 89 ? 12.076 2.118 -5.018 1.00 94.38 89 PRO A N 1
ATOM 719 C CA . PRO A 1 89 ? 11.344 3.049 -5.867 1.00 94.38 89 PRO A CA 1
ATOM 720 C C . PRO A 1 89 ? 12.303 3.952 -6.652 1.00 94.38 89 PRO A C 1
ATOM 722 O O . PRO A 1 89 ? 13.367 4.327 -6.155 1.00 94.38 89 PRO A O 1
ATOM 725 N N . ILE A 1 90 ? 11.895 4.339 -7.860 1.00 94.88 90 ILE A N 1
ATOM 726 C CA . ILE A 1 90 ? 12.645 5.268 -8.719 1.00 94.88 90 ILE A CA 1
ATOM 727 C C . ILE A 1 90 ? 12.455 6.728 -8.298 1.00 94.88 90 ILE A C 1
ATOM 729 O O . ILE A 1 90 ? 13.325 7.561 -8.535 1.00 94.88 90 ILE A O 1
ATOM 733 N N . GLU A 1 91 ? 11.337 7.039 -7.641 1.00 93.25 91 GLU A N 1
ATOM 734 C CA . GLU A 1 91 ? 11.040 8.366 -7.114 1.00 93.25 91 GLU A CA 1
ATOM 735 C C . GLU A 1 91 ? 10.320 8.252 -5.773 1.00 93.25 91 GLU A C 1
ATOM 737 O O . GLU A 1 91 ? 9.532 7.332 -5.537 1.00 93.25 91 GLU A O 1
ATOM 742 N N . LYS A 1 92 ? 10.581 9.214 -4.889 1.00 92.81 92 LYS A N 1
ATOM 743 C CA . LYS A 1 92 ? 9.953 9.300 -3.579 1.00 92.81 92 LYS A CA 1
ATOM 744 C C . LYS A 1 92 ? 9.722 10.749 -3.172 1.00 92.81 92 LYS A C 1
ATOM 746 O O . LYS A 1 92 ? 10.657 11.540 -3.090 1.00 92.81 92 LYS A O 1
ATOM 751 N N . VAL A 1 93 ? 8.478 11.060 -2.819 1.00 91.44 93 VAL A N 1
ATOM 752 C CA . VAL A 1 93 ? 8.055 12.364 -2.304 1.00 91.44 93 VAL A CA 1
ATOM 753 C C . VAL A 1 93 ? 7.421 12.175 -0.934 1.00 91.44 93 VAL A C 1
ATOM 755 O O . VAL A 1 93 ? 6.513 11.367 -0.759 1.00 91.44 93 VAL A O 1
ATOM 758 N N . THR A 1 94 ? 7.880 12.933 0.060 1.00 90.25 94 THR A N 1
ATOM 759 C CA . THR A 1 94 ? 7.446 12.768 1.455 1.00 90.25 94 THR A CA 1
ATOM 760 C C . THR A 1 94 ? 6.887 14.062 2.020 1.00 90.25 94 THR A C 1
ATOM 762 O O . THR A 1 94 ? 7.410 15.140 1.739 1.00 90.25 94 THR A O 1
ATOM 765 N N . LYS A 1 95 ? 5.863 13.967 2.869 1.00 85.50 95 LYS A N 1
ATOM 766 C CA . LYS A 1 95 ? 5.266 15.115 3.554 1.00 85.50 95 LYS A CA 1
ATOM 767 C C . LYS A 1 95 ? 4.838 14.741 4.965 1.00 85.50 95 LYS A C 1
ATOM 769 O O . LYS A 1 95 ? 4.121 13.767 5.164 1.00 85.50 95 LYS A O 1
ATOM 774 N N . ARG A 1 96 ? 5.206 15.565 5.946 1.00 84.69 96 ARG A N 1
ATOM 775 C CA . ARG A 1 96 ? 4.736 15.430 7.330 1.00 84.69 96 ARG A CA 1
ATOM 776 C C . ARG A 1 96 ? 3.623 16.436 7.606 1.00 84.69 96 ARG A C 1
ATOM 778 O O . ARG A 1 96 ? 3.742 17.603 7.234 1.00 84.69 96 ARG A O 1
ATOM 785 N N . ARG A 1 97 ? 2.539 15.996 8.246 1.00 75.94 97 ARG A N 1
ATOM 786 C CA . ARG A 1 97 ? 1.460 16.874 8.719 1.00 75.94 97 ARG A CA 1
ATOM 787 C C . ARG A 1 97 ? 0.917 16.343 10.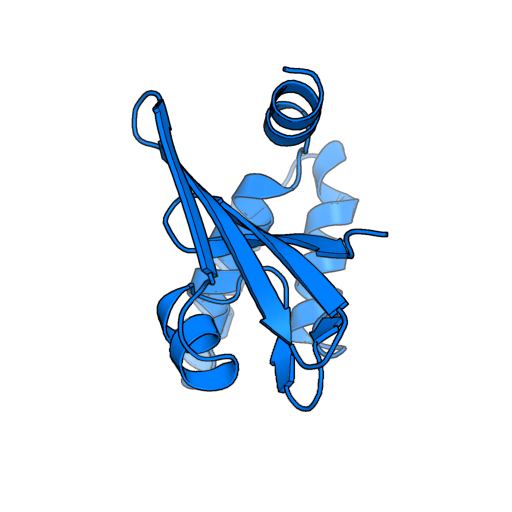042 1.00 75.94 97 ARG A C 1
ATOM 789 O O . ARG A 1 97 ? 0.353 15.251 10.070 1.00 75.94 97 ARG A O 1
ATOM 796 N N . PHE A 1 98 ? 1.055 17.143 11.101 1.00 81.50 98 PHE A N 1
ATOM 797 C CA . PHE A 1 98 ? 0.808 16.710 12.481 1.00 81.50 98 PHE A CA 1
ATOM 798 C C . PHE A 1 98 ? 1.606 15.425 12.786 1.00 81.50 98 PHE A C 1
ATOM 800 O O . PHE A 1 98 ? 2.793 15.350 12.451 1.00 81.50 98 PHE A O 1
ATOM 807 N N . ASP A 1 99 ? 0.946 14.410 13.338 1.00 76.19 99 ASP A N 1
ATOM 808 C CA . ASP A 1 99 ? 1.539 13.112 13.676 1.00 76.19 99 ASP A CA 1
ATOM 809 C C . ASP A 1 99 ? 1.611 12.140 12.491 1.00 76.19 99 ASP A C 1
ATOM 811 O O . ASP A 1 99 ? 2.103 11.026 12.630 1.00 76.19 99 ASP A O 1
ATOM 815 N N . ASN A 1 100 ? 1.149 12.553 11.308 1.00 77.81 100 ASN A N 1
ATOM 816 C CA . ASN A 1 100 ? 1.109 11.689 10.136 1.00 77.81 100 ASN A CA 1
ATOM 817 C C . ASN A 1 100 ? 2.271 11.968 9.181 1.00 77.81 100 ASN A C 1
ATOM 819 O O . ASN A 1 100 ? 2.573 13.118 8.833 1.00 77.81 100 ASN A O 1
ATOM 823 N N . TYR A 1 101 ? 2.874 10.885 8.704 1.00 84.19 101 TYR A N 1
ATOM 824 C CA . TYR A 1 101 ? 3.898 10.878 7.674 1.00 84.19 101 TYR A CA 1
ATOM 825 C C . TYR A 1 101 ? 3.328 10.292 6.384 1.00 84.19 101 TYR A C 1
ATOM 827 O O . TYR A 1 101 ? 2.987 9.116 6.331 1.00 84.19 101 TYR A O 1
ATOM 835 N N . TYR A 1 102 ? 3.228 11.106 5.342 1.00 87.75 102 TYR A N 1
ATOM 836 C CA . TYR A 1 102 ? 2.751 10.685 4.030 1.00 87.75 102 TYR A CA 1
ATOM 837 C C . TYR A 1 102 ? 3.925 10.515 3.076 1.00 87.75 102 TYR A C 1
ATOM 839 O O . TYR A 1 102 ? 4.852 11.329 3.065 1.00 87.75 102 TYR A O 1
ATOM 847 N N . GLU A 1 103 ? 3.864 9.480 2.252 1.00 92.69 103 GLU A N 1
ATOM 848 C CA . GLU A 1 103 ? 4.882 9.174 1.258 1.00 92.69 103 GLU A CA 1
ATOM 849 C C . GLU A 1 103 ? 4.205 8.724 -0.038 1.00 92.69 103 GLU A C 1
ATOM 851 O O . GLU A 1 103 ? 3.325 7.877 -0.020 1.00 92.69 103 GLU A O 1
ATOM 856 N N . LEU A 1 104 ? 4.588 9.330 -1.155 1.00 93.06 104 LEU A N 1
ATOM 857 C CA . LEU A 1 104 ? 4.242 8.879 -2.495 1.00 93.06 104 LEU A CA 1
ATOM 858 C C . LEU A 1 104 ? 5.516 8.329 -3.118 1.00 93.06 104 LEU A C 1
ATOM 860 O O . LEU A 1 104 ? 6.519 9.041 -3.183 1.00 93.06 104 LEU A O 1
ATOM 864 N N . THR A 1 105 ? 5.480 7.082 -3.562 1.00 94.12 105 THR A N 1
ATOM 865 C CA . THR A 1 105 ? 6.617 6.440 -4.221 1.00 94.12 105 THR A CA 1
ATOM 866 C C . THR A 1 105 ? 6.230 5.938 -5.591 1.00 94.12 105 THR A C 1
ATOM 868 O O . THR A 1 105 ? 5.187 5.301 -5.738 1.00 94.12 105 THR A O 1
ATOM 871 N N . THR A 1 106 ? 7.107 6.151 -6.560 1.00 93.88 106 THR A N 1
ATOM 872 C CA . THR A 1 106 ? 6.956 5.609 -7.906 1.00 93.88 106 THR A CA 1
ATOM 873 C C . THR A 1 106 ? 7.869 4.398 -8.048 1.00 93.88 106 THR A C 1
ATOM 875 O O . THR A 1 106 ? 9.079 4.499 -7.848 1.00 93.88 106 THR A O 1
ATOM 878 N N . PHE A 1 107 ? 7.297 3.251 -8.392 1.00 92.50 107 PHE A N 1
ATOM 879 C CA . PHE A 1 107 ? 8.017 2.037 -8.758 1.00 92.50 107 PHE A CA 1
ATOM 880 C C . PHE A 1 107 ? 7.917 1.847 -10.265 1.00 92.50 107 PHE A C 1
ATOM 882 O O . PHE A 1 107 ? 6.828 1.954 -10.824 1.00 92.50 107 PHE A O 1
ATOM 889 N N . LYS A 1 108 ? 9.040 1.540 -10.915 1.00 90.81 108 LYS A N 1
ATOM 890 C CA . LYS A 1 108 ? 9.050 1.136 -12.319 1.00 90.81 108 LYS A CA 1
ATOM 891 C C . LYS A 1 108 ? 9.229 -0.369 -12.395 1.00 90.81 108 LYS A C 1
ATOM 893 O O . LYS A 1 108 ? 10.284 -0.877 -12.025 1.00 90.81 108 LYS A O 1
ATOM 898 N N . ILE A 1 109 ? 8.196 -1.058 -12.862 1.00 87.50 109 ILE A N 1
ATOM 899 C CA . ILE A 1 109 ? 8.177 -2.510 -13.002 1.00 87.50 109 ILE A CA 1
ATOM 900 C C . ILE A 1 109 ? 7.960 -2.818 -14.479 1.00 87.50 109 ILE A C 1
ATOM 902 O O . ILE A 1 109 ? 6.914 -2.500 -15.040 1.00 87.50 109 ILE A O 1
ATOM 906 N N . PHE A 1 110 ? 8.972 -3.408 -15.117 1.00 85.19 110 PHE A N 1
ATOM 907 C CA . PHE A 1 110 ? 9.052 -3.501 -16.579 1.00 85.19 110 PHE A CA 1
ATOM 908 C C . PHE A 1 110 ? 8.923 -2.106 -17.230 1.00 85.19 110 PHE A C 1
ATOM 910 O O . PHE A 1 110 ? 9.674 -1.193 -16.872 1.00 85.19 110 PHE A O 1
ATOM 917 N N . ASP A 1 111 ? 7.979 -1.934 -18.155 1.00 84.19 111 ASP A N 1
ATOM 918 C CA . ASP A 1 111 ? 7.697 -0.668 -18.844 1.00 84.19 111 ASP A CA 1
ATOM 919 C C . ASP A 1 111 ? 6.538 0.120 -18.213 1.00 84.19 111 ASP A C 1
ATOM 921 O O . ASP A 1 111 ? 6.060 1.096 -18.786 1.00 84.19 111 ASP A O 1
ATOM 925 N N . GLU A 1 112 ? 6.083 -0.286 -17.025 1.00 89.06 112 GLU A N 1
ATOM 926 C CA . GLU A 1 112 ? 4.961 0.335 -16.329 1.00 89.06 112 GLU A CA 1
ATOM 927 C C . GLU A 1 112 ? 5.417 1.046 -15.054 1.00 89.06 112 GLU A C 1
ATOM 929 O O . GLU A 1 112 ? 6.271 0.560 -14.305 1.00 89.06 112 GLU A O 1
ATOM 934 N N . GLU A 1 113 ? 4.813 2.201 -14.785 1.00 91.31 113 GLU A N 1
ATOM 935 C CA . GLU A 1 113 ? 5.038 2.955 -13.559 1.00 91.31 113 GLU A CA 1
ATOM 936 C C . GLU A 1 113 ? 3.835 2.842 -12.625 1.00 91.31 113 GLU A C 1
ATOM 938 O O . GLU A 1 113 ? 2.681 3.047 -13.006 1.00 91.31 113 GLU A O 1
ATOM 943 N N . PHE A 1 114 ? 4.124 2.545 -11.364 1.00 91.44 114 PHE A N 1
ATOM 944 C CA . PHE A 1 114 ? 3.143 2.406 -10.302 1.00 91.44 114 PHE A CA 1
ATOM 945 C C . PHE A 1 114 ? 3.425 3.434 -9.221 1.00 91.44 114 PHE A C 1
ATOM 947 O O . PHE A 1 114 ? 4.511 3.474 -8.643 1.00 91.44 114 PHE A O 1
ATOM 954 N N . LYS A 1 115 ? 2.428 4.257 -8.926 1.00 92.25 115 LYS A N 1
ATOM 955 C CA . LYS A 1 115 ? 2.444 5.229 -7.841 1.00 92.25 115 LYS A CA 1
ATOM 956 C C . LYS A 1 115 ? 1.750 4.621 -6.639 1.00 92.25 115 LYS A C 1
ATOM 958 O O . LYS A 1 115 ? 0.550 4.371 -6.658 1.00 92.25 115 LYS A O 1
ATOM 963 N N . LEU A 1 116 ? 2.523 4.365 -5.597 1.00 92.38 116 LEU A N 1
ATOM 964 C CA . LEU A 1 116 ? 2.032 3.830 -4.338 1.00 92.38 116 LEU A CA 1
ATOM 965 C C . LEU A 1 116 ? 1.984 4.956 -3.312 1.00 92.38 116 LEU A C 1
ATOM 967 O O . LEU A 1 116 ? 2.957 5.693 -3.126 1.00 92.38 116 LEU A O 1
ATOM 971 N N . PHE A 1 117 ? 0.846 5.073 -2.638 1.00 90.31 117 PHE A N 1
ATOM 972 C CA . PHE A 1 117 ? 0.605 6.092 -1.629 1.00 90.31 117 PHE A CA 1
ATOM 973 C C . PHE A 1 117 ? 0.612 5.459 -0.249 1.00 90.31 117 PHE A C 1
ATOM 975 O O . PHE A 1 117 ? -0.128 4.521 0.043 1.00 90.31 117 PHE A O 1
ATOM 982 N N . PHE A 1 118 ? 1.423 6.028 0.628 1.00 89.69 118 PHE A N 1
ATOM 983 C CA . PHE A 1 118 ? 1.643 5.553 1.975 1.00 89.69 118 PHE A CA 1
ATOM 984 C C . PHE A 1 118 ? 1.262 6.608 2.998 1.00 89.69 118 PHE A C 1
ATOM 986 O O . PHE A 1 118 ? 1.564 7.797 2.852 1.00 89.69 118 PHE A O 1
ATOM 993 N N . LYS A 1 119 ? 0.695 6.139 4.104 1.00 86.06 119 LYS A N 1
ATOM 994 C CA . LYS A 1 119 ? 0.576 6.891 5.349 1.00 86.06 119 LYS A CA 1
ATOM 995 C C . LYS A 1 119 ? 1.217 6.076 6.457 1.00 86.06 119 LYS A C 1
ATOM 997 O O . LYS A 1 119 ? 0.900 4.909 6.621 1.00 86.06 119 LYS A O 1
ATOM 1002 N N . ASN A 1 120 ? 2.136 6.673 7.206 1.00 87.06 120 ASN A N 1
ATOM 1003 C CA . ASN A 1 120 ? 2.853 6.030 8.306 1.00 87.06 120 ASN A CA 1
ATOM 1004 C C . ASN A 1 120 ? 3.468 4.679 7.894 1.00 87.06 120 ASN A C 1
ATOM 1006 O O . ASN A 1 120 ? 3.453 3.725 8.659 1.00 87.06 120 ASN A O 1
ATOM 1010 N N . LYS A 1 121 ? 4.006 4.613 6.663 1.00 90.81 121 LYS A N 1
ATOM 1011 C CA . LYS A 1 121 ? 4.563 3.400 6.027 1.00 90.81 121 LYS A CA 1
ATOM 1012 C C . LYS A 1 121 ? 3.550 2.305 5.687 1.00 90.81 121 LYS A C 1
ATOM 1014 O O . LYS A 1 121 ? 3.965 1.228 5.280 1.00 90.81 121 LYS A O 1
ATOM 1019 N N . ILE A 1 122 ? 2.256 2.584 5.772 1.00 85.62 122 ILE A N 1
ATOM 1020 C CA . ILE A 1 122 ? 1.186 1.669 5.380 1.00 85.62 122 ILE A CA 1
ATOM 1021 C C . ILE A 1 122 ? 0.656 2.068 4.010 1.00 85.62 122 ILE A C 1
ATOM 1023 O O . ILE A 1 122 ? 0.345 3.242 3.799 1.00 85.62 122 ILE A O 1
ATOM 1027 N N . LEU A 1 123 ? 0.580 1.110 3.084 1.00 86.44 123 LEU A N 1
ATOM 1028 C CA . LEU A 1 123 ? 0.011 1.323 1.758 1.00 86.44 123 LEU A CA 1
ATOM 1029 C C . LEU A 1 123 ? -1.488 1.593 1.880 1.00 86.44 123 LEU A C 1
ATOM 1031 O O . LEU A 1 123 ? -2.223 0.781 2.439 1.00 86.44 123 LEU A O 1
ATOM 1035 N N . ILE A 1 124 ? -1.936 2.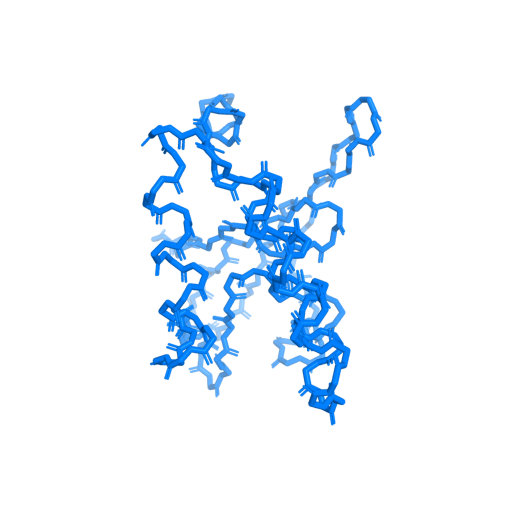723 1.350 1.00 81.00 124 ILE A N 1
ATOM 1036 C CA . ILE A 1 124 ? -3.343 3.136 1.392 1.00 81.00 124 ILE A CA 1
ATOM 1037 C C . ILE A 1 124 ? -3.953 3.311 0.003 1.00 81.00 124 ILE A C 1
ATOM 1039 O O . ILE A 1 124 ? -5.175 3.344 -0.095 1.00 81.00 124 ILE A O 1
ATOM 1043 N N . ASP A 1 125 ? -3.131 3.416 -1.047 1.00 83.56 125 ASP A N 1
ATOM 1044 C CA . ASP A 1 125 ? -3.609 3.516 -2.426 1.00 83.56 125 ASP A CA 1
ATOM 1045 C C . ASP A 1 125 ? -2.529 3.113 -3.442 1.00 83.56 125 ASP A C 1
ATOM 1047 O O . ASP A 1 125 ? -1.328 3.232 -3.169 1.00 83.56 125 ASP A O 1
ATOM 1051 N N . VAL A 1 126 ? -2.967 2.668 -4.619 1.00 85.94 126 VAL A N 1
ATOM 1052 C CA . VAL A 1 126 ? -2.123 2.268 -5.750 1.00 85.94 126 VAL A CA 1
ATOM 1053 C C . VAL A 1 126 ? -2.720 2.823 -7.038 1.00 85.94 126 VAL A C 1
ATOM 1055 O O . VAL A 1 126 ? -3.849 2.510 -7.401 1.00 85.94 126 VAL A O 1
ATOM 1058 N N . GLU A 1 127 ? -1.927 3.587 -7.780 1.00 87.00 127 GLU A N 1
ATOM 1059 C CA . GLU A 1 127 ? -2.300 4.122 -9.085 1.00 87.00 127 GLU A CA 1
ATOM 1060 C C . GLU A 1 127 ? -1.296 3.661 -10.145 1.00 87.00 127 GLU A C 1
ATOM 1062 O O . GLU A 1 127 ? -0.086 3.820 -9.989 1.00 87.00 127 GLU A O 1
ATOM 1067 N N . ARG A 1 128 ? -1.789 3.115 -11.259 1.00 84.94 128 ARG A N 1
ATOM 1068 C CA . ARG A 1 128 ? -0.958 2.838 -12.435 1.00 84.94 128 ARG A CA 1
ATOM 1069 C C . ARG A 1 128 ? -0.850 4.110 -13.272 1.00 84.94 128 ARG A C 1
ATOM 1071 O O . ARG A 1 128 ? -1.865 4.615 -13.754 1.00 84.94 128 ARG A O 1
ATOM 1078 N N . ALA A 1 129 ? 0.364 4.623 -13.443 1.00 75.12 129 ALA A N 1
ATOM 1079 C CA . ALA A 1 129 ? 0.609 5.750 -14.330 1.00 75.12 129 ALA A CA 1
ATOM 1080 C C . ALA A 1 129 ? 0.430 5.283 -15.785 1.00 75.12 129 ALA A C 1
ATOM 1082 O O . ALA A 1 129 ? 0.959 4.242 -16.178 1.00 75.12 129 ALA A O 1
ATOM 1083 N N . LYS A 1 130 ? -0.395 6.011 -16.543 1.00 59.88 130 LYS A N 1
ATOM 1084 C CA . LYS A 1 130 ? -0.598 5.787 -17.979 1.00 59.88 130 LYS A CA 1
ATOM 1085 C C . LYS A 1 130 ? 0.521 6.405 -18.798 1.00 59.88 130 LYS A C 1
ATOM 1087 O O . LYS A 1 130 ? 0.981 7.498 -18.399 1.00 59.88 130 LYS A O 1
#

Sequence (130 aa):
NHVYISLQNNDNVIAYELLSLVSEFSDESNISKALYSIADNRLKDEKIENIRSRIQNILYNRKENFSIGLSDVYLGQNYIKIVESLGHPIEKVTKRRFDNYYELTTFKIFDEEFKLFFKNKILIDVERAK

Secondary structure (DSSP, 8-state):
-HHHHHHHS-TTHHHHHHHHHHHHSTTSHHHHHHHHHHHHHH--SGGGHHHHHHHHHHHHHT--EEEETTEEEETT-BHHHHHHHH---SEEEEEEETTEEEEEEEEEETTEEEEEEEETTEEEEEEEE-